Protein AF-A0A401U215-F1 (afdb_monomer)

Structure (mmCIF, N/CA/C/O backbone):
data_AF-A0A401U215-F1
#
_entry.id   AF-A0A401U215-F1
#
loop_
_atom_site.group_PDB
_atom_site.id
_atom_site.type_symbol
_atom_site.label_atom_id
_atom_site.label_alt_id
_atom_site.label_comp_id
_atom_site.label_asym_id
_atom_site.label_entity_id
_atom_site.label_seq_id
_atom_site.pdbx_PDB_ins_code
_atom_site.Cartn_x
_atom_site.Cartn_y
_atom_site.Cartn_z
_atom_site.occupancy
_atom_site.B_iso_or_equiv
_atom_site.auth_seq_id
_atom_site.auth_comp_id
_atom_site.auth_asym_id
_atom_site.auth_atom_id
_atom_site.pdbx_PDB_model_num
ATOM 1 N N . LEU A 1 1 ? 12.268 -14.733 -11.941 1.00 78.44 1 LEU A N 1
ATOM 2 C CA . LEU A 1 1 ? 12.975 -13.432 -11.943 1.00 78.44 1 LEU A CA 1
ATOM 3 C C . LEU A 1 1 ? 13.362 -13.116 -13.377 1.00 78.44 1 LEU A C 1
ATOM 5 O O . LEU A 1 1 ? 14.020 -13.955 -13.985 1.00 78.44 1 LEU A O 1
ATOM 9 N N . GLU A 1 2 ? 12.932 -11.962 -13.895 1.00 89.69 2 GLU A N 1
ATOM 10 C CA . GLU A 1 2 ? 13.336 -11.472 -15.222 1.00 89.69 2 GLU A CA 1
ATOM 11 C C . GLU A 1 2 ? 14.871 -11.397 -15.300 1.00 89.69 2 GLU A C 1
ATOM 13 O O . GLU A 1 2 ? 15.531 -11.071 -14.304 1.00 89.69 2 GLU A O 1
ATOM 18 N N . LYS A 1 3 ? 15.460 -11.755 -16.441 1.00 95.06 3 LYS A N 1
A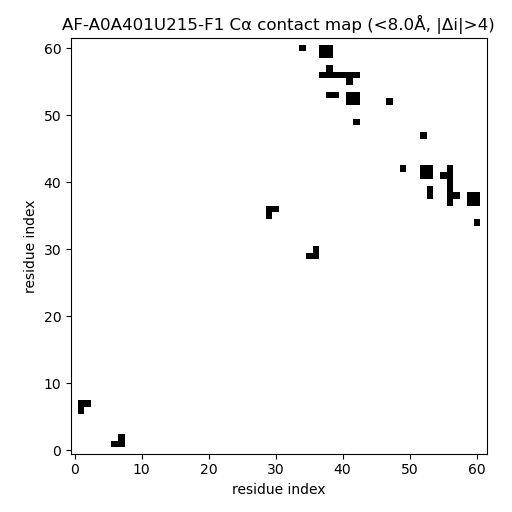TOM 19 C CA . LYS A 1 3 ? 16.916 -11.802 -16.642 1.00 95.06 3 LYS A CA 1
ATOM 20 C C . LYS A 1 3 ? 17.407 -10.733 -17.613 1.00 95.06 3 LYS A C 1
ATOM 22 O O . LYS A 1 3 ? 18.551 -10.306 -17.453 1.00 95.06 3 LYS A O 1
ATOM 27 N N . ASP A 1 4 ? 16.564 -10.274 -18.530 1.00 97.81 4 ASP A N 1
ATOM 28 C CA . ASP A 1 4 ? 16.903 -9.237 -19.492 1.00 97.81 4 ASP A CA 1
ATOM 29 C C . ASP A 1 4 ? 17.095 -7.868 -18.814 1.00 97.81 4 ASP A C 1
ATOM 31 O O . ASP A 1 4 ? 16.367 -7.485 -17.891 1.00 97.81 4 ASP A O 1
ATOM 35 N N . LYS A 1 5 ? 18.144 -7.144 -19.219 1.00 97.12 5 LYS A N 1
ATOM 36 C CA . LYS A 1 5 ? 18.524 -5.873 -18.583 1.00 97.12 5 LYS A CA 1
ATOM 37 C C . LYS A 1 5 ? 17.627 -4.717 -19.021 1.00 97.12 5 LYS A C 1
ATOM 39 O O . LYS A 1 5 ? 17.342 -3.847 -18.200 1.0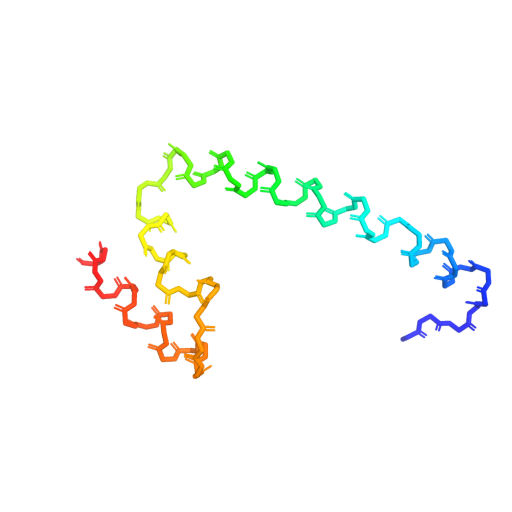0 97.12 5 LYS A O 1
ATOM 44 N N . GLU A 1 6 ? 17.198 -4.708 -20.276 1.00 97.38 6 GLU A N 1
ATOM 45 C CA . GLU A 1 6 ? 16.339 -3.667 -20.833 1.00 97.38 6 GLU A CA 1
ATOM 46 C C . GLU A 1 6 ? 14.921 -3.801 -20.275 1.00 97.38 6 GLU A C 1
ATOM 48 O O . GLU A 1 6 ? 14.374 -2.838 -19.732 1.00 97.38 6 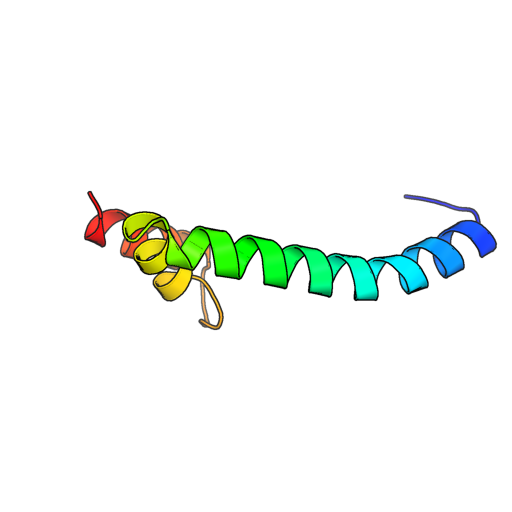GLU A O 1
ATOM 53 N N . ALA A 1 7 ? 14.385 -5.023 -20.258 1.00 96.31 7 ALA A N 1
ATOM 54 C CA . ALA A 1 7 ? 13.100 -5.330 -19.640 1.00 96.31 7 ALA A CA 1
ATOM 55 C C . ALA A 1 7 ? 13.062 -4.903 -18.163 1.00 96.31 7 ALA A C 1
ATOM 57 O O . ALA A 1 7 ? 12.113 -4.252 -17.729 1.00 96.31 7 ALA A O 1
ATOM 58 N N . LYS A 1 8 ? 14.124 -5.175 -17.388 1.00 95.19 8 LYS A N 1
ATOM 59 C CA . LYS A 1 8 ? 14.229 -4.710 -15.992 1.00 95.19 8 LYS A CA 1
ATOM 60 C C . LYS A 1 8 ? 14.159 -3.196 -15.856 1.00 95.19 8 LYS A C 1
ATOM 62 O O . LYS A 1 8 ? 13.505 -2.713 -14.935 1.00 95.19 8 LYS A O 1
ATOM 67 N N . ALA A 1 9 ? 14.841 -2.456 -16.729 1.00 93.81 9 ALA A N 1
ATOM 68 C CA . ALA A 1 9 ? 14.840 -0.998 -16.686 1.00 93.81 9 ALA A CA 1
ATOM 69 C C . ALA A 1 9 ? 13.446 -0.435 -17.002 1.00 93.81 9 ALA A C 1
ATOM 71 O O . ALA A 1 9 ? 12.964 0.442 -16.284 1.00 93.81 9 ALA A O 1
ATOM 72 N N . ILE A 1 10 ? 12.766 -0.996 -18.008 1.00 93.94 10 ILE A N 1
ATOM 73 C CA . ILE A 1 10 ? 11.388 -0.634 -18.367 1.00 93.94 10 ILE A CA 1
ATOM 74 C C . ILE A 1 10 ? 10.439 -0.918 -17.198 1.00 93.94 10 ILE A C 1
ATOM 76 O O . ILE A 1 10 ? 9.690 -0.034 -16.784 1.00 93.94 10 ILE A O 1
ATOM 80 N N . MET A 1 11 ? 10.504 -2.119 -16.617 1.00 93.19 11 MET A N 1
ATOM 81 C CA . MET A 1 11 ? 9.659 -2.508 -15.485 1.00 93.19 11 MET A CA 1
ATOM 82 C C . MET A 1 11 ? 9.907 -1.633 -14.252 1.00 93.19 11 MET A C 1
ATOM 84 O O . MET A 1 11 ? 8.953 -1.207 -13.609 1.00 93.19 11 MET A O 1
ATOM 88 N N . ALA A 1 12 ? 11.167 -1.325 -13.930 1.00 90.88 12 ALA A N 1
ATOM 89 C CA . ALA A 1 12 ? 11.512 -0.458 -12.804 1.00 90.88 12 ALA A CA 1
ATOM 90 C C . ALA A 1 12 ? 11.005 0.980 -12.999 1.00 90.88 12 ALA A C 1
ATOM 92 O O . ALA A 1 12 ? 10.578 1.622 -12.037 1.00 90.88 12 ALA A O 1
ATOM 93 N N . ASN A 1 13 ? 11.035 1.482 -14.237 1.00 92.12 13 ASN A N 1
ATOM 94 C CA . ASN A 1 13 ? 10.475 2.785 -14.574 1.00 92.12 13 ASN A CA 1
ATOM 95 C C . ASN A 1 13 ? 8.943 2.787 -14.446 1.00 92.12 13 ASN A C 1
ATOM 97 O O . ASN A 1 13 ? 8.387 3.656 -13.778 1.00 92.12 13 ASN A O 1
ATOM 101 N N . ALA A 1 14 ? 8.271 1.785 -15.021 1.00 93.00 14 ALA A N 1
ATOM 102 C CA . ALA A 1 14 ? 6.815 1.663 -14.974 1.00 93.00 14 ALA A CA 1
ATOM 103 C C . ALA A 1 14 ? 6.288 1.476 -13.541 1.00 93.00 14 ALA A C 1
ATOM 105 O O . ALA A 1 14 ? 5.296 2.087 -13.155 1.00 93.00 14 ALA A O 1
ATOM 106 N N . GLN A 1 15 ? 6.986 0.693 -12.713 1.00 92.81 15 GLN A N 1
ATOM 107 C CA . GLN A 1 15 ? 6.530 0.320 -11.373 1.00 92.81 15 GLN A CA 1
ATOM 108 C C . GLN A 1 15 ? 6.222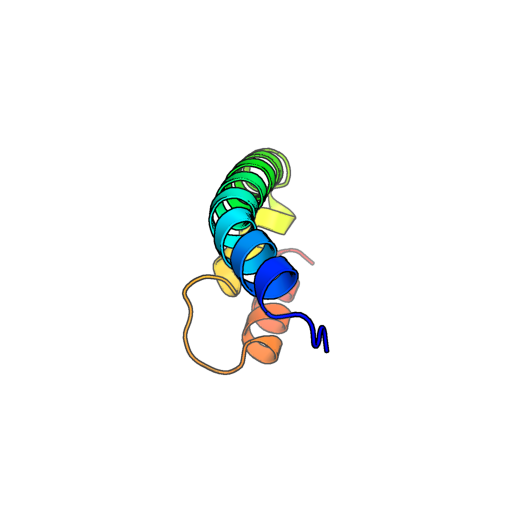 1.524 -10.470 1.00 92.81 15 GLN A C 1
ATOM 110 O O . GLN A 1 15 ? 5.289 1.466 -9.671 1.00 92.81 15 GLN A O 1
ATOM 115 N N . LYS A 1 16 ? 6.977 2.623 -10.588 1.00 84.88 16 LYS A N 1
ATOM 116 C CA . LYS A 1 16 ? 6.733 3.830 -9.781 1.00 84.88 16 LYS A CA 1
ATOM 117 C C . LYS A 1 16 ? 5.385 4.472 -10.101 1.00 84.88 16 LYS A C 1
ATOM 119 O O . LYS A 1 16 ? 4.654 4.848 -9.187 1.00 84.88 16 LYS A O 1
ATOM 124 N N . GLU A 1 17 ? 5.060 4.568 -11.385 1.00 91.38 17 GLU A N 1
ATOM 125 C CA . GLU A 1 17 ? 3.786 5.117 -11.847 1.00 91.38 17 GLU A CA 1
ATOM 126 C C . GLU A 1 17 ? 2.624 4.195 -11.464 1.00 91.38 17 GLU A C 1
ATOM 128 O O . GLU A 1 17 ? 1.587 4.667 -11.000 1.00 91.38 17 GLU A O 1
ATOM 133 N N . GLU A 1 18 ? 2.833 2.879 -11.526 1.00 95.31 18 GLU A N 1
ATOM 134 C CA . GLU A 1 18 ? 1.820 1.907 -11.111 1.00 95.31 18 GLU A CA 1
ATOM 135 C C . GLU A 1 18 ? 1.504 1.972 -9.610 1.00 95.31 18 GLU A C 1
ATOM 137 O O . GLU A 1 18 ? 0.338 1.880 -9.229 1.00 95.31 18 GLU A O 1
ATOM 142 N N . PHE A 1 19 ? 2.490 2.213 -8.735 1.00 94.00 19 PHE A N 1
ATOM 143 C CA . PHE A 1 19 ? 2.213 2.412 -7.303 1.00 94.00 19 PHE A CA 1
ATOM 144 C C . PHE A 1 19 ? 1.367 3.661 -7.036 1.00 94.00 19 PHE A C 1
ATOM 146 O O . PHE A 1 19 ? 0.521 3.649 -6.138 1.00 94.00 19 PHE A O 1
ATOM 153 N N . LYS A 1 20 ? 1.552 4.724 -7.826 1.00 94.62 20 LYS A N 1
ATOM 154 C CA . LYS A 1 20 ? 0.705 5.920 -7.754 1.00 94.62 20 LYS A CA 1
ATOM 155 C C . LYS A 1 20 ? -0.729 5.589 -8.169 1.00 94.62 20 LYS A C 1
ATOM 157 O O . LYS A 1 20 ? -1.655 5.921 -7.431 1.00 94.62 20 LYS A O 1
ATOM 162 N N . HIS A 1 21 ? -0.920 4.901 -9.295 1.00 97.81 21 HIS A N 1
ATOM 163 C CA . HIS A 1 21 ? -2.251 4.481 -9.747 1.00 97.81 21 HIS A CA 1
ATOM 164 C C . HIS A 1 21 ? -2.935 3.549 -8.740 1.00 97.81 21 HIS A C 1
ATOM 166 O O . HIS A 1 21 ? -4.108 3.742 -8.415 1.00 97.81 21 HIS A O 1
ATOM 172 N N . PHE A 1 22 ? -2.194 2.590 -8.180 1.00 97.56 22 PHE A N 1
ATOM 173 C CA . PHE A 1 22 ? -2.681 1.716 -7.117 1.00 97.56 22 PHE A CA 1
ATOM 174 C C . PHE A 1 22 ? -3.148 2.516 -5.896 1.00 97.56 22 PHE A C 1
ATOM 176 O O . PHE A 1 22 ? -4.269 2.318 -5.433 1.00 97.56 22 PHE A O 1
ATOM 183 N N . GLY A 1 23 ? -2.332 3.458 -5.411 1.00 97.56 23 GLY A N 1
ATOM 184 C CA . GLY A 1 23 ? -2.682 4.301 -4.266 1.00 97.56 23 GLY A CA 1
ATOM 185 C C . GLY A 1 23 ? -3.931 5.153 -4.506 1.00 97.56 23 GLY A C 1
ATOM 186 O O . GLY A 1 23 ? -4.782 5.249 -3.626 1.00 97.56 23 GLY A O 1
ATOM 187 N N . MET A 1 24 ? -4.083 5.718 -5.709 1.00 98.38 24 MET A N 1
ATOM 188 C CA . MET A 1 24 ? -5.274 6.490 -6.091 1.00 98.38 24 MET A CA 1
ATOM 189 C C . MET A 1 24 ? -6.546 5.634 -6.064 1.00 98.38 24 MET A C 1
ATOM 191 O O . MET A 1 24 ? -7.562 6.050 -5.504 1.00 98.38 24 MET A O 1
ATOM 195 N N . ASN A 1 25 ? -6.486 4.432 -6.639 1.00 98.50 25 ASN A N 1
ATOM 196 C CA . ASN A 1 25 ? -7.621 3.512 -6.660 1.00 98.50 25 ASN A CA 1
ATOM 197 C C . ASN A 1 25 ? -7.958 3.002 -5.254 1.00 98.50 25 ASN A C 1
ATOM 199 O O . ASN A 1 25 ? -9.132 2.966 -4.884 1.00 98.50 25 ASN A O 1
ATOM 203 N N . LEU A 1 26 ? -6.942 2.659 -4.455 1.00 98.44 26 LEU A N 1
ATOM 204 C CA . LEU A 1 26 ? -7.123 2.227 -3.072 1.00 98.44 26 LEU A CA 1
ATOM 205 C C . LEU A 1 26 ? -7.807 3.317 -2.239 1.00 98.44 26 LEU A C 1
ATOM 207 O O . LEU A 1 26 ? -8.803 3.038 -1.582 1.00 98.44 26 LEU A O 1
ATOM 211 N N . GLU A 1 27 ? -7.340 4.564 -2.320 1.00 98.38 27 GLU A N 1
ATOM 212 C CA . GLU A 1 27 ? -7.947 5.698 -1.612 1.00 98.38 27 GLU A CA 1
ATOM 213 C C . GLU A 1 27 ? -9.418 5.899 -2.003 1.00 98.38 27 GLU A C 1
ATOM 215 O O . GLU A 1 27 ? -10.271 6.112 -1.141 1.00 98.38 27 GLU A O 1
ATOM 220 N N . PHE A 1 28 ? -9.751 5.795 -3.293 1.00 98.56 28 PHE A N 1
ATOM 221 C CA . PHE A 1 28 ? -11.143 5.876 -3.733 1.00 98.56 28 PHE A CA 1
ATOM 222 C C . PHE A 1 28 ? -12.011 4.776 -3.103 1.00 98.56 28 PHE A C 1
ATOM 224 O O . PHE A 1 28 ? -13.113 5.065 -2.632 1.00 98.56 28 PHE A O 1
ATOM 231 N N . LEU A 1 29 ? -11.517 3.536 -3.046 1.00 98.38 29 LEU A N 1
ATOM 232 C CA . LEU A 1 29 ? -12.226 2.420 -2.411 1.00 98.38 29 LEU A CA 1
ATOM 233 C C . LEU A 1 29 ? -12.390 2.641 -0.903 1.00 98.38 29 LEU A C 1
ATOM 235 O O . LEU A 1 29 ? -13.499 2.500 -0.389 1.00 98.38 29 LEU A O 1
ATOM 239 N N . LEU A 1 30 ? -11.339 3.098 -0.215 1.00 98.25 30 LEU A N 1
ATOM 240 C CA . LEU A 1 30 ? -11.392 3.440 1.210 1.00 98.25 30 LEU A CA 1
ATOM 241 C C . LEU A 1 30 ? -12.345 4.602 1.517 1.00 98.25 30 LEU A C 1
ATOM 243 O O . LEU A 1 30 ? -12.767 4.781 2.657 1.00 98.25 30 LEU A O 1
ATOM 247 N N . ARG A 1 31 ? -12.710 5.425 0.528 1.00 98.19 31 ARG A N 1
ATOM 248 C CA . ARG A 1 31 ? -13.774 6.433 0.677 1.00 98.19 31 ARG A CA 1
ATOM 249 C C . ARG A 1 31 ? -15.183 5.889 0.595 1.00 98.19 31 ARG A C 1
ATOM 251 O O . ARG A 1 31 ? -16.094 6.570 1.053 1.00 98.19 31 ARG A O 1
ATOM 258 N N . ARG A 1 32 ? -15.362 4.709 0.014 1.00 98.31 32 ARG A N 1
ATOM 259 C CA . ARG A 1 32 ? -16.679 4.117 -0.235 1.00 98.31 32 ARG A CA 1
ATOM 260 C C . ARG A 1 32 ? -16.981 2.909 0.637 1.00 98.31 32 ARG A C 1
ATOM 262 O O . ARG A 1 32 ? -18.129 2.486 0.662 1.00 98.31 32 ARG A O 1
ATOM 269 N N . ASN A 1 33 ? -15.975 2.368 1.313 1.00 97.75 33 ASN A N 1
ATOM 270 C CA . ASN A 1 33 ? -16.112 1.232 2.204 1.00 97.75 33 ASN A CA 1
ATOM 271 C C . ASN A 1 33 ? -15.495 1.581 3.568 1.00 97.75 33 ASN A C 1
ATOM 273 O O . ASN A 1 33 ? -14.274 1.699 3.695 1.00 97.75 33 ASN A O 1
ATOM 277 N N . GLU A 1 34 ? -16.361 1.824 4.554 1.00 96.56 34 GLU A N 1
ATOM 278 C CA . GLU A 1 34 ? -15.973 2.283 5.893 1.00 96.56 34 GLU A CA 1
ATOM 279 C C . GLU A 1 34 ? -15.258 1.192 6.702 1.00 96.56 34 GLU A C 1
ATOM 281 O O . GLU A 1 34 ? -14.299 1.502 7.417 1.00 96.56 34 GLU A O 1
ATOM 286 N N . ASP A 1 35 ? -15.637 -0.073 6.514 1.00 97.62 35 ASP A N 1
ATOM 287 C CA . ASP A 1 35 ? -15.005 -1.210 7.188 1.00 97.62 35 ASP A CA 1
ATOM 288 C C . ASP A 1 35 ? -13.574 -1.389 6.676 1.00 97.62 35 ASP A C 1
ATOM 290 O O . ASP A 1 35 ? -12.618 -1.368 7.451 1.00 97.62 35 ASP A O 1
ATOM 294 N N . TRP A 1 36 ? -13.387 -1.392 5.350 1.00 97.75 36 TRP A N 1
ATOM 295 C CA . TRP A 1 36 ? -12.052 -1.488 4.742 1.00 97.75 36 TRP A CA 1
ATOM 296 C C . TRP A 1 36 ? -11.144 -0.332 5.148 1.00 97.75 36 TRP A C 1
ATOM 298 O O . TRP A 1 36 ? -9.938 -0.506 5.330 1.00 97.75 36 TRP A O 1
ATOM 308 N N . ARG A 1 37 ? -11.709 0.873 5.287 1.00 98.12 37 ARG A N 1
ATOM 309 C CA . ARG A 1 37 ? -10.969 2.033 5.787 1.00 98.12 37 ARG A CA 1
ATOM 310 C C . ARG A 1 37 ? -10.500 1.791 7.214 1.00 98.12 37 ARG A C 1
ATOM 312 O O . ARG A 1 37 ? -9.335 2.053 7.505 1.00 98.12 37 ARG A O 1
ATOM 319 N N . THR A 1 38 ? -11.388 1.321 8.080 1.00 97.19 38 THR A N 1
ATOM 320 C CA . THR A 1 38 ? -11.087 1.065 9.491 1.00 97.19 38 THR A CA 1
ATOM 321 C C . THR A 1 38 ? -10.021 -0.019 9.639 1.00 97.19 38 THR A C 1
ATOM 323 O O . THR A 1 38 ? -9.050 0.171 10.377 1.00 97.19 38 THR A O 1
ATOM 326 N N . GLU A 1 39 ? -10.132 -1.105 8.873 1.00 97.19 39 GLU A N 1
ATOM 327 C CA . GLU A 1 39 ? -9.127 -2.166 8.821 1.00 97.19 39 GLU A CA 1
ATOM 328 C C . GLU A 1 39 ? -7.763 -1.641 8.352 1.00 97.19 39 GLU A C 1
ATOM 3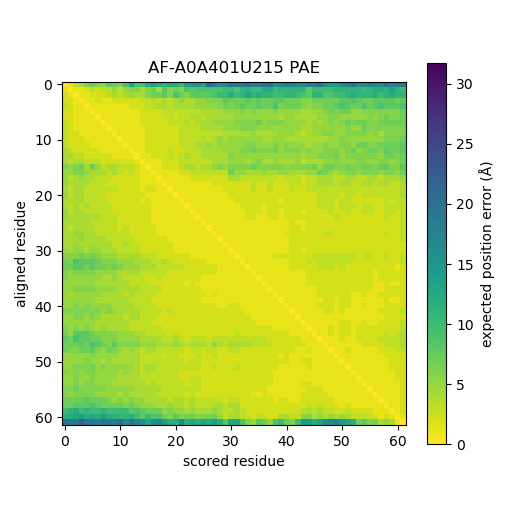30 O O . GLU A 1 39 ? -6.753 -1.766 9.054 1.00 97.19 39 GLU A O 1
ATOM 335 N N . LEU A 1 40 ? -7.713 -0.994 7.181 1.00 97.94 40 LEU A N 1
ATOM 336 C CA . LEU A 1 40 ? -6.449 -0.554 6.589 1.00 97.94 40 LEU A CA 1
ATOM 337 C C . LEU A 1 40 ? -5.788 0.590 7.365 1.00 97.94 40 LEU A C 1
ATOM 339 O O . LEU A 1 40 ? -4.560 0.670 7.370 1.00 97.94 40 LEU A O 1
ATOM 343 N N . GLN A 1 41 ? -6.539 1.419 8.094 1.00 97.38 41 GLN A N 1
ATOM 344 C CA . GLN A 1 41 ? -5.968 2.380 9.050 1.00 97.38 41 GLN A CA 1
ATOM 345 C C . GLN A 1 41 ? -5.245 1.699 10.222 1.00 97.38 41 GLN A C 1
ATOM 347 O O . GLN A 1 41 ? -4.303 2.268 10.775 1.00 97.38 41 GLN A O 1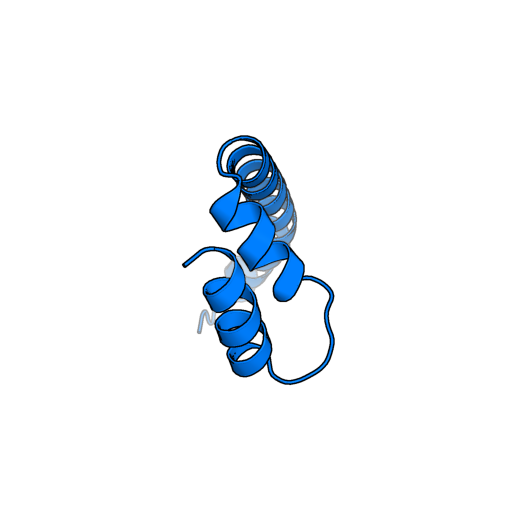
ATOM 352 N N . GLY A 1 42 ? -5.656 0.487 10.606 1.00 97.19 42 GLY A N 1
ATOM 353 C CA . GLY A 1 42 ? -4.972 -0.304 11.629 1.00 97.19 42 GLY A CA 1
ATOM 354 C C . GLY A 1 42 ? -3.668 -0.950 11.150 1.00 97.19 42 GLY A C 1
ATOM 355 O O . GLY A 1 42 ? -2.834 -1.315 11.982 1.00 97.19 42 GLY A O 1
ATOM 356 N N . ILE A 1 43 ? -3.478 -1.060 9.831 1.00 97.94 43 ILE A N 1
ATOM 357 C CA . ILE A 1 43 ? -2.353 -1.755 9.190 1.00 97.94 43 ILE A CA 1
ATOM 358 C C . ILE A 1 43 ? -1.336 -0.758 8.616 1.00 97.94 43 ILE A C 1
ATOM 360 O O . ILE A 1 43 ? -0.141 -0.826 8.927 1.00 97.94 43 ILE A O 1
ATOM 364 N N . LEU A 1 44 ? -1.797 0.172 7.776 1.00 97.88 44 LEU A N 1
ATOM 365 C CA . LEU A 1 44 ? -0.951 1.074 6.997 1.00 97.88 44 LEU A CA 1
ATOM 366 C C . LEU A 1 44 ? -0.217 2.083 7.888 1.00 97.88 44 LEU A C 1
ATOM 368 O O . LEU A 1 44 ? -0.756 2.595 8.864 1.00 97.88 44 LEU A O 1
ATOM 372 N N . PHE A 1 45 ? 1.033 2.387 7.524 1.00 97.50 45 PHE A N 1
ATOM 373 C CA . PHE A 1 45 ? 1.906 3.345 8.224 1.00 97.50 45 PHE A CA 1
ATOM 374 C C . PHE A 1 45 ? 2.154 3.030 9.711 1.00 97.50 45 PHE A C 1
ATOM 376 O O . PHE A 1 45 ? 2.586 3.895 10.475 1.00 97.50 45 PHE A O 1
ATOM 383 N N . THR A 1 46 ? 1.929 1.782 10.127 1.00 97.12 46 THR A N 1
ATOM 384 C CA . THR A 1 46 ? 2.221 1.318 11.485 1.00 97.12 46 THR A CA 1
ATOM 385 C C . THR A 1 46 ? 3.585 0.633 11.577 1.00 97.12 46 THR A C 1
ATOM 387 O O . THR A 1 46 ? 4.247 0.342 10.580 1.00 97.12 46 THR A O 1
ATOM 390 N N . LYS A 1 47 ? 4.034 0.393 12.813 1.00 97.12 47 LYS A N 1
ATOM 391 C CA . LYS A 1 47 ? 5.225 -0.408 13.119 1.00 97.12 47 LYS A CA 1
ATOM 392 C C . LYS A 1 47 ? 4.825 -1.715 13.802 1.00 97.12 47 LYS A C 1
ATOM 394 O O . LYS A 1 47 ? 3.839 -1.756 14.553 1.00 97.12 47 LYS A O 1
ATOM 399 N N . GLY A 1 48 ? 5.674 -2.725 13.635 1.00 96.62 48 GLY A N 1
ATOM 400 C CA . GLY A 1 48 ? 5.549 -4.036 14.267 1.00 96.62 48 GLY A CA 1
ATOM 401 C C . GLY A 1 48 ? 5.031 -5.102 13.306 1.00 96.62 48 GLY A C 1
ATOM 402 O O . GLY A 1 48 ? 5.160 -4.975 12.093 1.00 96.62 48 GLY A O 1
ATOM 403 N N . ASP A 1 49 ? 4.483 -6.167 13.879 1.00 98.12 49 ASP A N 1
ATOM 404 C CA . ASP A 1 49 ? 3.954 -7.313 13.146 1.00 98.12 49 ASP A CA 1
ATOM 405 C C . ASP A 1 49 ? 2.668 -6.939 12.392 1.00 98.12 49 ASP A C 1
ATOM 407 O O . ASP A 1 49 ? 1.678 -6.536 13.004 1.00 98.12 49 ASP A O 1
ATOM 411 N N . ILE A 1 50 ? 2.699 -7.063 11.064 1.00 98.12 50 ILE A N 1
ATOM 412 C CA . ILE A 1 50 ? 1.589 -6.686 10.179 1.00 98.12 50 ILE A CA 1
ATOM 413 C C . ILE A 1 50 ? 0.366 -7.590 10.398 1.00 98.12 50 ILE A C 1
ATOM 415 O O . ILE A 1 50 ? -0.754 -7.088 10.373 1.00 98.12 50 ILE A O 1
ATOM 419 N N . VAL A 1 51 ? 0.562 -8.887 10.662 1.00 97.75 51 VAL A N 1
ATOM 420 C CA . VAL A 1 51 ? -0.537 -9.848 10.861 1.00 97.75 51 VAL A CA 1
ATOM 421 C C . VAL A 1 51 ? -1.279 -9.524 12.152 1.00 97.75 51 VAL A C 1
ATOM 423 O O . VAL A 1 51 ? -2.491 -9.347 12.133 1.00 97.75 51 VAL A O 1
ATOM 426 N N . LYS A 1 52 ? -0.552 -9.303 13.254 1.00 98.00 52 LYS A N 1
ATOM 427 C CA . LYS A 1 52 ? -1.168 -8.904 14.533 1.00 98.00 52 LYS A CA 1
ATOM 428 C C . LYS A 1 52 ? -1.915 -7.574 14.438 1.00 98.00 52 LYS A C 1
ATOM 430 O O . LYS A 1 52 ? -2.905 -7.368 15.135 1.00 98.00 52 LYS A O 1
ATOM 435 N N . ARG A 1 53 ? -1.419 -6.640 13.619 1.00 97.94 53 ARG A N 1
ATOM 436 C CA . ARG A 1 53 ? -2.088 -5.357 13.362 1.00 97.94 53 ARG A CA 1
ATOM 437 C C . ARG A 1 53 ? -3.377 -5.548 12.571 1.00 97.94 53 ARG A C 1
ATOM 439 O O . ARG A 1 53 ? -4.373 -4.937 12.942 1.00 97.94 53 ARG A O 1
ATOM 446 N N . ALA A 1 54 ? -3.353 -6.399 11.546 1.00 96.75 54 ALA A N 1
ATOM 447 C CA . ALA A 1 54 ? -4.523 -6.735 10.744 1.00 96.75 54 ALA A CA 1
ATOM 448 C C . ALA A 1 54 ? -5.611 -7.409 11.589 1.00 96.75 54 ALA A C 1
ATOM 450 O O . ALA A 1 54 ? -6.714 -6.882 11.660 1.00 96.75 54 ALA A O 1
ATOM 451 N N . GLU A 1 55 ? -5.274 -8.458 12.347 1.00 97.44 55 GLU A N 1
ATOM 452 C CA . GLU A 1 55 ? -6.218 -9.150 13.245 1.00 97.44 55 GLU A CA 1
ATOM 453 C C . GLU A 1 55 ? -6.841 -8.206 14.290 1.00 97.44 55 GLU A C 1
ATOM 455 O O . GLU A 1 55 ? -8.000 -8.339 14.678 1.00 97.44 55 GLU A O 1
ATOM 460 N N . ALA A 1 56 ? -6.068 -7.239 14.798 1.00 96.69 56 ALA A N 1
ATOM 461 C CA . ALA A 1 56 ? -6.571 -6.252 15.752 1.00 96.69 56 ALA A CA 1
ATOM 462 C C . ALA A 1 56 ? -7.461 -5.176 15.107 1.00 96.69 56 ALA A C 1
ATOM 464 O O . ALA A 1 56 ? -8.216 -4.513 15.820 1.00 96.69 56 ALA A O 1
ATOM 465 N N . ALA A 1 57 ? -7.327 -4.948 13.800 1.00 96.50 57 ALA A N 1
ATOM 466 C CA . ALA A 1 57 ? -8.137 -3.999 13.049 1.00 96.50 57 ALA A CA 1
ATOM 467 C C . ALA A 1 57 ? -9.445 -4.644 12.563 1.00 96.50 57 ALA A C 1
ATOM 469 O O . ALA A 1 57 ? -10.489 -4.019 12.706 1.00 96.50 57 ALA A O 1
ATOM 470 N N . GLU A 1 58 ? -9.389 -5.899 12.108 1.00 95.50 58 GLU A N 1
ATOM 471 C CA . GLU A 1 58 ? -10.538 -6.745 11.739 1.00 95.50 58 GLU A CA 1
ATOM 472 C C . GLU A 1 58 ? -11.550 -6.857 12.894 1.00 95.50 58 GLU A C 1
ATOM 474 O O . GLU A 1 58 ? -12.723 -6.540 12.741 1.00 95.50 58 GLU A O 1
ATOM 479 N N . LYS A 1 59 ? -11.078 -7.107 14.123 1.00 96.06 59 LYS A N 1
AT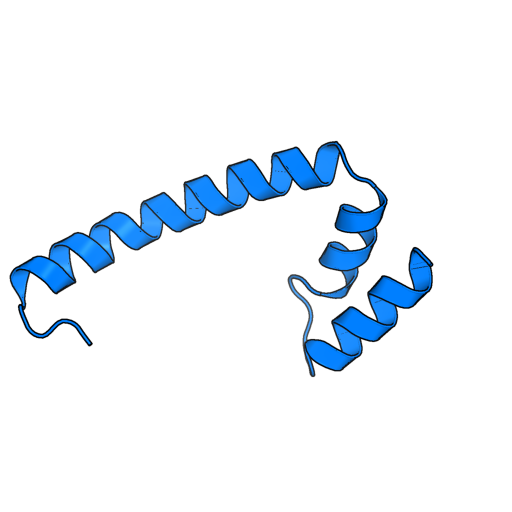OM 480 C CA . LYS A 1 59 ? -11.924 -7.144 15.338 1.00 96.06 59 LYS A CA 1
ATOM 481 C C . LYS A 1 59 ? -12.688 -5.852 15.669 1.00 96.06 59 LYS A C 1
ATOM 483 O O . LYS A 1 59 ? -13.416 -5.827 16.657 1.00 96.06 59 LYS A O 1
ATOM 488 N N . LYS A 1 60 ? -12.434 -4.744 14.968 1.00 93.19 60 LYS A N 1
ATOM 489 C CA . LYS A 1 60 ? -13.155 -3.474 15.167 1.00 93.19 60 LYS A CA 1
ATOM 490 C C . LYS A 1 60 ? -14.332 -3.308 14.213 1.00 93.19 60 LYS A C 1
ATOM 492 O O . LYS A 1 60 ? -15.109 -2.378 14.421 1.00 93.19 60 LYS A O 1
ATOM 497 N N . VAL A 1 61 ? -14.385 -4.121 13.163 1.00 93.12 61 VAL A N 1
ATOM 498 C CA . VAL A 1 61 ? -15.405 -4.066 12.113 1.00 93.12 61 VAL A CA 1
ATOM 499 C C . VAL A 1 61 ? -16.301 -5.309 12.106 1.00 93.12 61 VAL A C 1
ATOM 501 O O . VAL A 1 61 ? -17.427 -5.208 11.632 1.00 93.12 61 VAL A O 1
ATOM 504 N N . ASP A 1 62 ? -15.838 -6.426 12.684 1.00 80.31 62 ASP A N 1
ATOM 505 C CA . ASP A 1 62 ? -16.668 -7.576 13.093 1.00 80.31 62 ASP A CA 1
ATOM 506 C C . ASP A 1 62 ? -17.614 -7.243 14.265 1.00 80.31 62 ASP A C 1
ATOM 508 O O . ASP A 1 62 ? -18.786 -7.691 14.233 1.00 80.31 62 ASP A O 1
#

Sequence (62 aa):
LEKDKEAKAIMANAQKEEFKHFGMNLEFLLRRNEDWRTELQGILFTKGDIVKRAEAAEKKVD

Mean predicted aligned error: 3.48 Å

Foldseek 3Di:
DDDDPVVVVVCVVVVVVVVVVVVVVLVVVLVVDVLSVQQVVQQPPDDDDNVVSNVVSNVVSD

Organism: Chiloscyllium punctatum (NCBI:txid137246)

InterPro domains:
  IPR009078 Ferritin-like superfamily [SSF47240] (3-50)
  IPR054581 Encapsulated ferritin-like [PF22277] (3-47)

Solvent-accessible surface area (backbone atoms only — not comparable to full-atom values): 3639 Å² total; per-residue (Å²): 130,90,80,58,70,66,60,50,53,52,50,61,59,51,48,60,58,49,52,51,54,49,51,55,53,50,53,54,48,41,74,75,33,68,58,61,33,52,26,46,64,44,42,58,97,61,87,79,64,62,64,66,28,38,60,61,17,46,68,75,68,111

pLDDT: mean 95.64, std 3.93, range [78.44, 98.56]

Neares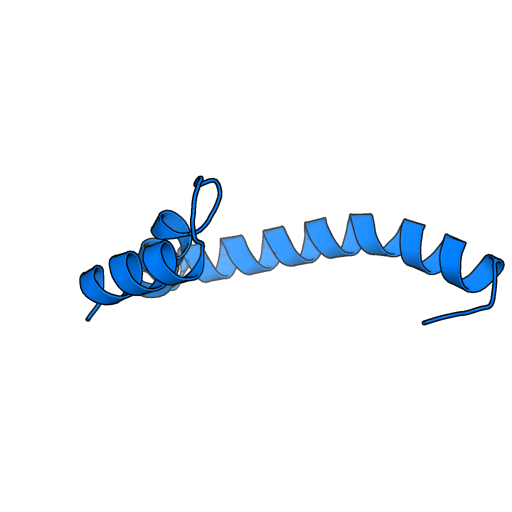t PDB structures (foldseek):
  5da5-assembly1_A  TM=8.518E-01  e=9.110E-02  Rhodospirillum rubrum
  6sv1-assembly1_A  TM=8.487E-01  e=1.188E-01  Rhodospirillum rubrum
  5l8g-assembly1_A  TM=8.588E-01  e=1.357E-01  Rhodospirillum rubrum
  6sv1-assembly2_T  TM=8.530E-01  e=1.551E-01  Rhodospirillum rubrum
  5n5f-assembly1_B 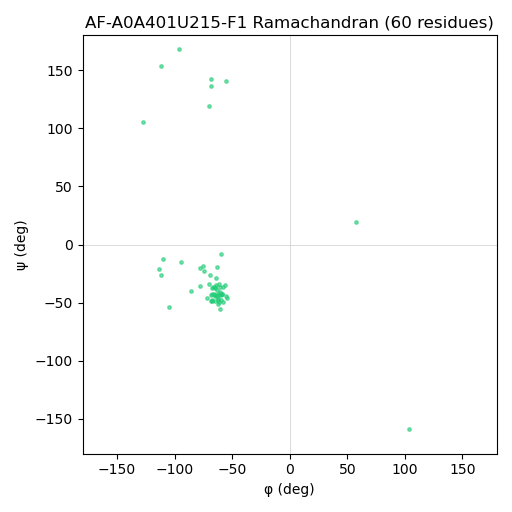 TM=8.591E-01  e=6.694E-01  Haliangium ochraceum

Secondary structure (DSSP, 8-state):
----HHHHHHHHHHHHHHHHHHHHHHHHHHHH-HHHHHHHHHHTT--S-HHHHHHHHHTTT-

Radius of gyration: 16.23 Å; Cα contacts (8 Å, |Δi|>4): 27; chains: 1; bounding box: 35×20×37 Å